Protein AF-A0A377NFY4-F1 (afdb_monomer)

Sequence (35 aa):
MSKLTCFKAYDIRGRLGEELNEDIALRIDELMANF

Radius of gyration: 10.01 Å; Cα contacts (8 Å, |Δi|>4): 20; chains: 1; bounding box: 26×18×20 Å

pLDDT: mean 92.6, std 8.2, range [56.06, 97.0]

Structure (mmCIF, N/CA/C/O backbone):
data_AF-A0A377NFY4-F1
#
_entry.id   AF-A0A377NFY4-F1
#
loop_
_atom_site.group_PDB
_atom_site.id
_atom_site.type_symbol
_atom_site.label_atom_id
_atom_site.label_alt_id
_atom_site.label_comp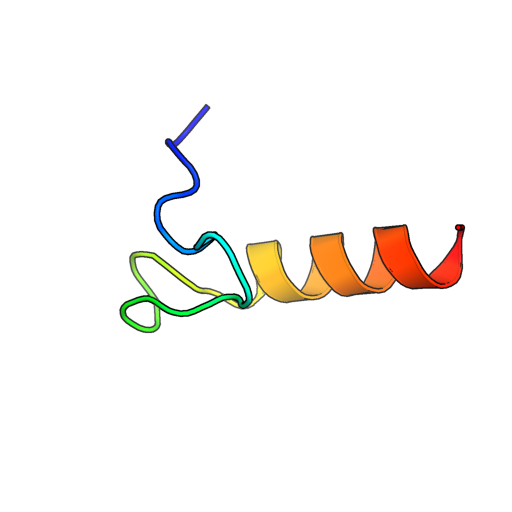_id
_atom_site.label_asym_id
_atom_site.label_entity_id
_atom_site.label_seq_id
_atom_site.pdbx_PDB_ins_code
_atom_site.Cartn_x
_atom_site.Cartn_y
_atom_site.Cartn_z
_atom_site.occupancy
_atom_site.B_iso_or_equiv
_atom_site.auth_seq_id
_atom_site.auth_comp_id
_atom_site.auth_asym_id
_atom_site.auth_atom_id
_atom_site.pdbx_PDB_model_num
ATOM 1 N N . MET A 1 1 ? -12.750 -11.128 4.911 1.00 56.06 1 MET A N 1
ATOM 2 C CA . MET A 1 1 ? -11.860 -10.114 4.308 1.00 56.06 1 MET A CA 1
ATOM 3 C C . MET A 1 1 ? -12.680 -9.308 3.324 1.00 56.06 1 MET A C 1
ATOM 5 O O . MET A 1 1 ? -13.267 -9.907 2.431 1.00 56.06 1 MET A O 1
ATOM 9 N N . SER A 1 2 ? -12.773 -7.991 3.518 1.00 68.81 2 SER A N 1
ATOM 10 C CA . SER A 1 2 ? -13.297 -7.106 2.474 1.00 68.81 2 SER A CA 1
ATOM 11 C C . SER A 1 2 ? -12.399 -7.230 1.241 1.00 68.81 2 SER A C 1
ATOM 13 O O . SER A 1 2 ? -11.180 -7.362 1.374 1.00 68.81 2 SER A O 1
ATOM 15 N N . LYS A 1 3 ? -12.991 -7.254 0.047 1.00 81.31 3 LYS A N 1
ATOM 16 C CA . LYS A 1 3 ? -12.221 -7.270 -1.195 1.00 81.31 3 LYS A CA 1
ATOM 17 C C . LYS A 1 3 ? -11.554 -5.901 -1.337 1.00 81.31 3 LYS A C 1
ATOM 19 O O . LYS A 1 3 ? -12.250 -4.895 -1.369 1.00 81.31 3 LYS A O 1
ATOM 24 N N . LEU A 1 4 ? -10.226 -5.864 -1.431 1.00 91.31 4 LEU A N 1
ATOM 25 C CA . LEU A 1 4 ? -9.473 -4.621 -1.626 1.00 91.31 4 LEU A CA 1
ATOM 26 C C . LEU A 1 4 ? -9.636 -4.141 -3.077 1.00 91.31 4 LEU A C 1
ATOM 28 O O . LEU A 1 4 ? -8.800 -4.410 -3.938 1.00 91.31 4 LEU A O 1
ATOM 32 N N . THR A 1 5 ? -10.754 -3.477 -3.372 1.00 95.44 5 THR A N 1
ATOM 33 C CA . THR A 1 5 ? -11.093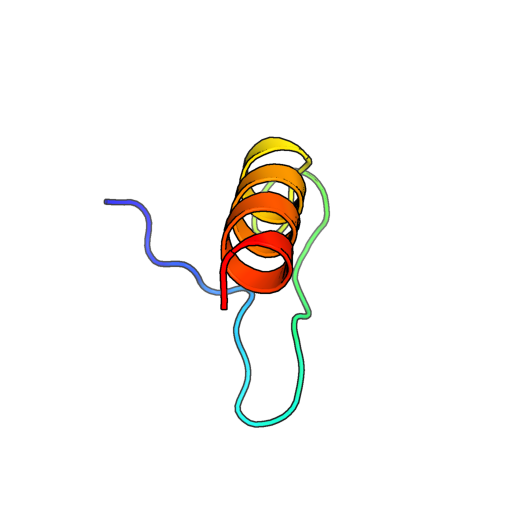 -3.007 -4.727 1.00 95.44 5 THR A CA 1
ATOM 34 C C . THR A 1 5 ? -10.246 -1.819 -5.180 1.00 95.44 5 THR A C 1
ATOM 36 O O . THR A 1 5 ? -10.203 -1.536 -6.382 1.00 95.44 5 THR A O 1
ATOM 39 N N . CYS A 1 6 ? -9.543 -1.157 -4.257 1.00 96.19 6 CYS A N 1
ATOM 40 C CA . CYS A 1 6 ? -8.684 -0.012 -4.539 1.00 96.19 6 CYS A CA 1
ATOM 41 C C . CYS A 1 6 ? -7.382 -0.367 -5.279 1.00 96.19 6 CYS A C 1
ATOM 43 O O . CYS A 1 6 ? -6.790 0.524 -5.876 1.00 96.19 6 CYS A O 1
ATOM 45 N N . PHE A 1 7 ? -6.939 -1.631 -5.305 1.00 95.56 7 PHE A N 1
ATOM 46 C CA . PHE A 1 7 ? -5.738 -2.034 -6.052 1.00 95.56 7 PHE A CA 1
ATOM 47 C C . PHE A 1 7 ? -6.059 -2.253 -7.530 1.00 95.56 7 PHE A C 1
ATOM 49 O O . PHE A 1 7 ? -6.891 -3.093 -7.887 1.00 95.56 7 PHE A O 1
ATOM 56 N N . LYS A 1 8 ? -5.393 -1.494 -8.400 1.00 94.00 8 LYS A N 1
ATOM 57 C CA . LYS A 1 8 ? -5.449 -1.636 -9.857 1.00 94.00 8 LYS A CA 1
ATOM 58 C C . LYS A 1 8 ? -4.129 -2.211 -10.364 1.00 94.00 8 LYS A C 1
ATOM 60 O O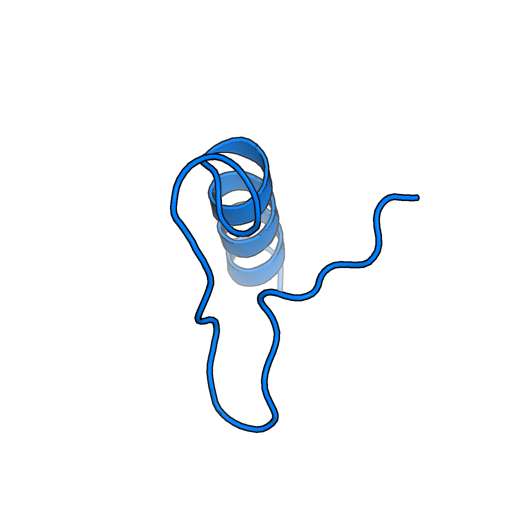 . LYS A 1 8 ? -3.188 -2.410 -9.607 1.00 94.00 8 LYS A O 1
ATOM 65 N N . ALA A 1 9 ? -4.063 -2.472 -11.667 1.00 96.19 9 ALA A N 1
ATOM 66 C CA . ALA A 1 9 ? -2.884 -3.077 -12.287 1.00 96.19 9 ALA A CA 1
ATOM 67 C C . ALA A 1 9 ? -1.594 -2.252 -12.105 1.00 96.19 9 ALA A C 1
ATOM 69 O O . ALA A 1 9 ? -0.512 -2.828 -12.123 1.00 96.19 9 ALA A O 1
ATOM 70 N N . TYR A 1 10 ? -1.707 -0.930 -11.932 1.00 96.50 10 TYR A N 1
ATOM 71 C CA . TYR A 1 10 ? -0.555 -0.020 -11.910 1.00 96.50 10 TYR A CA 1
ATOM 72 C C . TYR A 1 10 ? -0.504 0.907 -10.694 1.00 96.50 10 TYR A C 1
ATOM 74 O O . TYR A 1 10 ? 0.534 1.500 -10.426 1.00 96.50 10 TYR A O 1
ATOM 82 N N . ASP A 1 11 ? -1.616 1.074 -9.981 1.00 96.19 11 ASP A N 1
ATOM 83 C CA . ASP A 1 11 ? -1.743 2.048 -8.903 1.00 96.19 11 ASP A CA 1
ATOM 84 C C . ASP A 1 11 ? -2.883 1.683 -7.945 1.00 96.19 11 ASP A C 1
ATOM 86 O O . ASP A 1 11 ? -3.593 0.687 -8.123 1.00 96.19 11 ASP A O 1
ATOM 90 N N . ILE A 1 12 ? -3.037 2.502 -6.906 1.00 95.44 12 ILE A N 1
ATOM 91 C CA . ILE A 1 12 ? -4.077 2.365 -5.894 1.00 95.44 12 ILE A CA 1
ATOM 92 C C . ILE A 1 12 ? -5.050 3.531 -6.056 1.00 95.44 12 ILE A C 1
ATOM 94 O O . ILE A 1 12 ? -4.692 4.690 -5.858 1.00 95.44 12 ILE A O 1
ATOM 98 N N . ARG A 1 13 ? -6.289 3.226 -6.447 1.00 96.31 13 ARG A N 1
ATOM 99 C CA . ARG A 1 13 ? -7.362 4.197 -6.690 1.00 96.31 13 ARG A CA 1
ATOM 100 C C . ARG A 1 13 ? -8.714 3.616 -6.285 1.00 96.31 13 ARG A C 1
ATOM 102 O O . ARG A 1 13 ? -9.076 2.523 -6.721 1.00 96.31 13 ARG A O 1
ATOM 109 N N . GLY A 1 14 ? -9.482 4.376 -5.510 1.00 94.38 14 GLY A N 1
ATOM 110 C CA . GLY A 1 14 ? -10.834 4.027 -5.068 1.00 94.38 14 GLY A CA 1
ATOM 111 C C . GLY A 1 14 ? -11.532 5.211 -4.401 1.00 94.38 14 GLY A C 1
ATOM 112 O O . GLY A 1 14 ? -10.915 6.255 -4.176 1.00 94.38 14 GLY A O 1
ATOM 113 N N . ARG A 1 15 ? -12.823 5.067 -4.094 1.00 96.81 15 ARG A N 1
ATOM 114 C CA . ARG A 1 15 ? -13.582 6.075 -3.341 1.00 96.81 15 ARG A CA 1
ATOM 115 C C . ARG A 1 15 ? -13.036 6.204 -1.915 1.00 96.81 15 ARG A C 1
ATOM 117 O O . ARG A 1 15 ? -12.912 5.204 -1.206 1.00 96.81 15 ARG A O 1
ATOM 124 N N . LEU A 1 16 ? -12.765 7.437 -1.485 1.00 95.81 16 LEU A N 1
ATOM 125 C CA . LEU A 1 16 ? -12.314 7.720 -0.121 1.00 95.81 16 LEU A CA 1
ATOM 126 C C . LEU A 1 16 ? -13.367 7.301 0.914 1.00 95.81 16 LEU A C 1
ATOM 128 O O . LEU A 1 16 ? -14.563 7.519 0.717 1.00 95.81 16 LEU A O 1
ATOM 132 N N . GLY A 1 17 ? -12.911 6.693 2.006 1.00 93.38 17 GLY A N 1
ATOM 133 C CA . GLY A 1 17 ? -13.735 6.209 3.116 1.00 93.38 17 GLY A CA 1
ATOM 134 C C . GLY A 1 17 ? -14.335 4.816 2.896 1.00 93.38 17 GLY A C 1
ATOM 135 O O . GLY A 1 17 ? -14.368 4.024 3.832 1.00 93.38 17 GLY A O 1
ATOM 136 N N 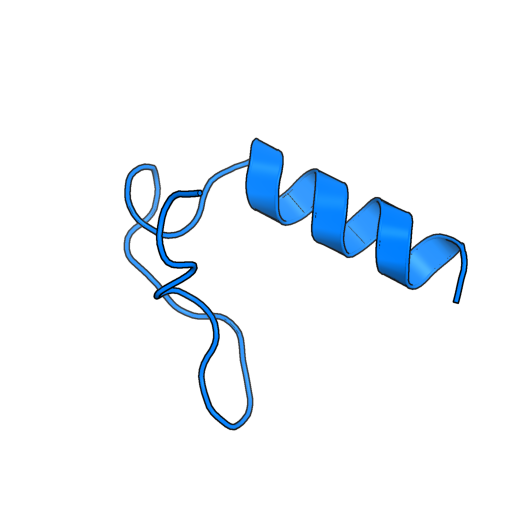. GLU A 1 18 ? -14.754 4.488 1.672 1.00 93.75 18 GLU A N 1
ATOM 137 C CA . GLU A 1 18 ? -15.388 3.197 1.351 1.00 93.75 18 GLU A CA 1
ATOM 138 C C . GLU A 1 18 ? -14.385 2.169 0.808 1.00 93.75 18 GLU A C 1
ATOM 140 O O . GLU A 1 18 ? -14.280 1.060 1.329 1.00 93.75 18 GLU A O 1
ATOM 145 N N . GLU A 1 19 ? -13.626 2.539 -0.226 1.00 95.25 19 GLU A N 1
ATOM 146 C CA . GLU A 1 19 ? -12.691 1.634 -0.908 1.00 95.25 19 GLU A CA 1
ATOM 147 C C . GLU A 1 19 ? -11.232 1.900 -0.528 1.00 95.25 19 GLU A C 1
ATOM 149 O O . GLU A 1 19 ? -10.426 0.973 -0.503 1.00 95.25 19 GLU A O 1
ATOM 154 N N . LEU A 1 20 ? -10.890 3.163 -0.251 1.00 95.56 20 LEU A N 1
ATOM 155 C CA . LEU A 1 20 ? -9.573 3.597 0.208 1.00 95.56 20 LEU A CA 1
ATOM 156 C C . LEU A 1 20 ? -9.736 4.451 1.469 1.00 95.56 20 LEU A C 1
ATOM 158 O O . LEU A 1 20 ? -10.387 5.494 1.439 1.00 95.56 20 LEU A O 1
ATOM 162 N N . ASN A 1 21 ? -9.157 4.009 2.578 1.00 95.12 21 ASN A N 1
ATOM 163 C CA . ASN A 1 21 ? -9.259 4.663 3.880 1.00 95.12 21 ASN A CA 1
ATOM 164 C C . ASN A 1 21 ? -7.912 4.629 4.617 1.00 95.12 21 ASN A C 1
ATOM 166 O O . ASN A 1 21 ? -6.951 4.015 4.147 1.00 95.12 21 ASN A O 1
ATOM 170 N N . GLU A 1 22 ? -7.848 5.321 5.752 1.00 96.56 22 GLU A N 1
ATOM 171 C CA . GLU A 1 22 ? -6.620 5.482 6.538 1.00 96.56 22 GLU A CA 1
ATOM 172 C C . GLU A 1 22 ? -6.046 4.142 7.008 1.00 96.56 22 GLU A C 1
ATOM 174 O O . GLU A 1 22 ? -4.843 3.933 6.887 1.00 96.56 22 GLU A O 1
ATOM 179 N N . ASP A 1 23 ? -6.888 3.193 7.426 1.00 95.38 23 ASP A 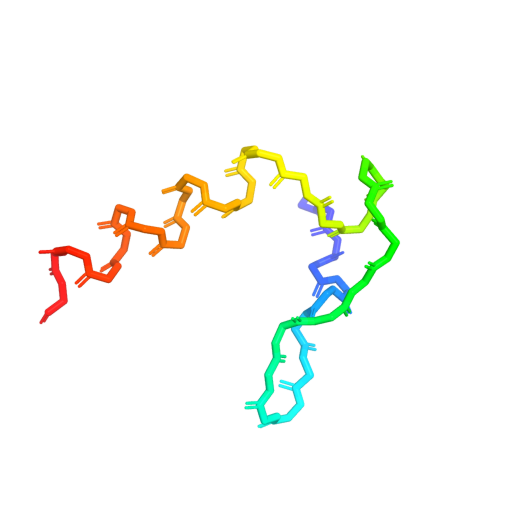N 1
ATOM 180 C CA . ASP A 1 23 ? -6.441 1.859 7.852 1.00 95.38 23 ASP A CA 1
ATOM 181 C C . ASP A 1 23 ? -5.715 1.097 6.731 1.00 95.38 23 ASP A C 1
ATOM 183 O O . ASP A 1 23 ? -4.729 0.396 6.972 1.00 95.38 23 ASP A O 1
ATOM 187 N N . ILE 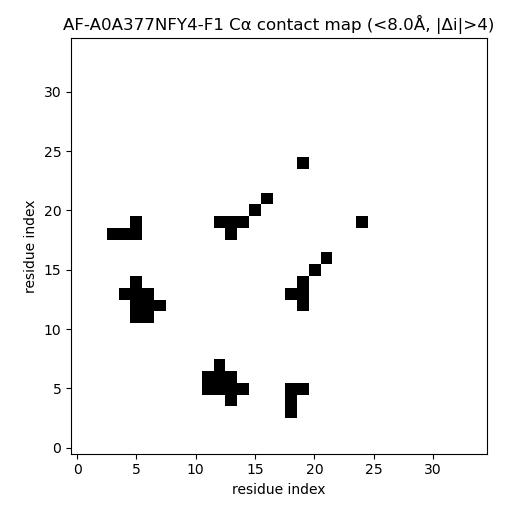A 1 24 ? -6.209 1.207 5.491 1.00 94.50 24 ILE A N 1
ATOM 188 C CA . ILE A 1 24 ? -5.563 0.612 4.313 1.00 94.50 24 ILE A CA 1
ATOM 189 C C . ILE A 1 24 ? -4.242 1.328 4.023 1.00 94.50 24 ILE A C 1
ATOM 191 O O . ILE A 1 24 ? -3.241 0.662 3.766 1.00 94.50 24 ILE A O 1
ATOM 195 N N . ALA A 1 25 ? -4.233 2.662 4.075 1.00 95.44 25 ALA A N 1
ATOM 196 C CA . ALA A 1 25 ? -3.038 3.459 3.815 1.00 95.44 25 ALA A CA 1
ATOM 197 C C . ALA A 1 25 ? -1.918 3.155 4.823 1.00 95.44 25 ALA A C 1
ATOM 199 O O . ALA A 1 25 ? -0.789 2.907 4.410 1.00 95.44 25 ALA A O 1
ATOM 200 N N . LEU A 1 26 ? -2.246 3.079 6.116 1.00 96.25 26 LEU A N 1
ATOM 201 C CA . LEU A 1 26 ? -1.295 2.757 7.178 1.00 96.25 26 LEU A CA 1
ATOM 202 C C . LEU A 1 26 ? -0.679 1.369 6.985 1.00 96.25 26 LEU A C 1
ATOM 204 O O . LEU A 1 26 ? 0.532 1.211 7.062 1.00 96.25 26 LEU A O 1
ATOM 208 N N . ARG A 1 27 ? -1.494 0.364 6.649 1.00 94.69 27 ARG A N 1
ATOM 209 C CA . ARG A 1 27 ? -0.993 -0.989 6.361 1.00 94.69 27 ARG A CA 1
ATOM 210 C C . ARG A 1 27 ? -0.059 -1.044 5.161 1.00 94.69 27 ARG A C 1
ATOM 212 O O . ARG A 1 27 ? 0.886 -1.825 5.172 1.00 94.69 27 ARG A O 1
ATOM 219 N N . ILE A 1 28 ? -0.343 -0.275 4.111 1.00 94.38 28 ILE A N 1
ATOM 220 C CA . ILE A 1 28 ? 0.549 -0.189 2.949 1.00 94.38 28 ILE A CA 1
ATOM 221 C C . ILE A 1 28 ? 1.880 0.432 3.373 1.00 94.38 28 ILE A C 1
ATOM 223 O O . ILE A 1 28 ? 2.923 -0.108 3.020 1.00 94.38 28 ILE A O 1
ATOM 227 N N . ASP A 1 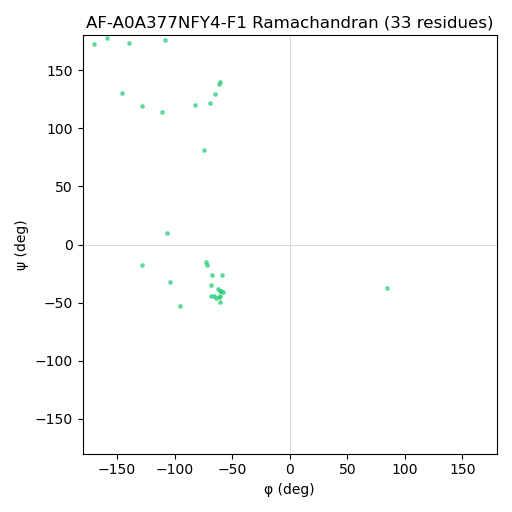29 ? 1.839 1.517 4.143 1.00 96.56 29 ASP A N 1
ATOM 228 C CA . ASP A 1 29 ? 3.035 2.204 4.635 1.00 96.56 29 ASP A CA 1
ATOM 229 C C . ASP A 1 29 ? 3.902 1.282 5.507 1.00 96.56 29 ASP A C 1
ATOM 231 O O . ASP A 1 29 ? 5.081 1.082 5.221 1.00 96.56 29 ASP A O 1
ATOM 235 N N . GLU A 1 30 ? 3.297 0.605 6.487 1.00 97.00 30 GLU A N 1
ATOM 236 C CA . GLU A 1 30 ? 3.976 -0.384 7.334 1.00 97.00 30 GLU A CA 1
ATOM 237 C C . GLU A 1 30 ? 4.608 -1.524 6.524 1.00 97.00 30 GLU A C 1
ATOM 239 O O . GLU A 1 30 ? 5.719 -1.964 6.828 1.00 97.00 30 GLU A O 1
ATOM 244 N N . LEU A 1 31 ? 3.913 -2.025 5.497 1.00 95.19 31 LEU A N 1
ATOM 245 C CA . LEU A 1 31 ? 4.446 -3.074 4.627 1.00 95.19 31 LEU A CA 1
ATOM 246 C C . LEU A 1 31 ? 5.639 -2.571 3.818 1.00 95.19 31 LEU A C 1
ATOM 248 O O . LEU A 1 31 ? 6.630 -3.285 3.728 1.00 95.19 31 LEU A O 1
ATOM 252 N N . MET A 1 32 ? 5.554 -1.368 3.248 1.00 94.44 32 MET A N 1
ATOM 253 C CA . MET A 1 32 ? 6.633 -0.783 2.448 1.00 94.44 32 MET A CA 1
ATOM 254 C C . MET A 1 32 ? 7.855 -0.420 3.286 1.00 94.44 32 MET A C 1
ATOM 256 O O . MET A 1 32 ? 8.974 -0.579 2.813 1.00 94.44 32 MET A O 1
ATOM 260 N N . ALA A 1 33 ? 7.665 0.015 4.531 1.00 95.00 33 ALA A N 1
ATOM 261 C CA . ALA A 1 33 ? 8.767 0.332 5.435 1.00 95.00 33 ALA A CA 1
ATOM 262 C C . ALA A 1 33 ? 9.588 -0.902 5.853 1.00 95.00 33 ALA A C 1
ATOM 264 O O . ALA A 1 33 ? 10.762 -0.769 6.194 1.00 95.00 33 ALA A O 1
ATOM 265 N N . ASN A 1 34 ? 8.979 -2.092 5.841 1.00 91.75 34 ASN A N 1
ATOM 266 C CA . ASN A 1 34 ? 9.605 -3.350 6.257 1.00 91.75 34 ASN A CA 1
ATOM 267 C C . ASN A 1 34 ? 9.960 -4.281 5.079 1.00 91.75 34 ASN A C 1
ATOM 269 O O . ASN A 1 34 ? 10.274 -5.452 5.316 1.00 91.75 34 ASN A O 1
ATOM 273 N N . PHE A 1 35 ? 9.863 -3.794 3.838 1.00 84.56 35 PHE A N 1
ATOM 274 C CA . PHE A 1 35 ? 10.159 -4.549 2.616 1.00 84.56 35 PHE A CA 1
ATOM 275 C C . PHE A 1 35 ? 11.597 -4.319 2.144 1.00 84.56 35 PHE A C 1
ATOM 277 O O . PHE A 1 35 ? 12.241 -5.313 1.739 1.00 84.56 35 PHE A O 1
#

Secondary structure (DSSP, 8-state):
----TTB-SSSB---BTTTB-HHHHHHHHHHHHT-

Foldseek 3Di:
DPDLPQDDPPHGHDDEPPNDYPVNVVVVVVVVVVD

Solvent-accessible surface area (backbone atoms only — not comparable to full-atom values): 2295 Å² total; per-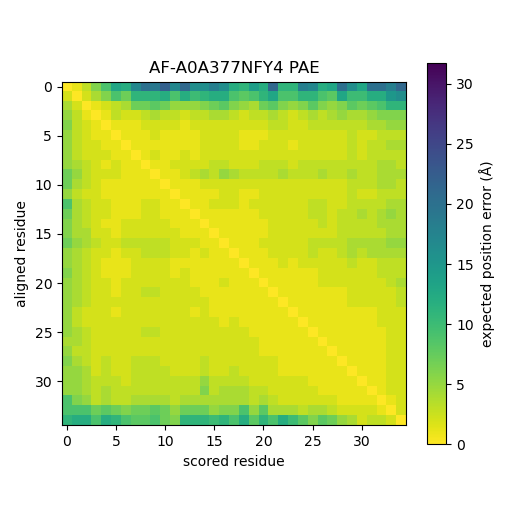residue (Å²): 130,83,80,74,70,16,64,54,101,87,50,79,60,56,54,76,75,79,49,37,41,69,73,58,51,51,51,50,50,58,50,62,77,74,107

Mean predicted aligned error: 3.09 Å

Organism: NC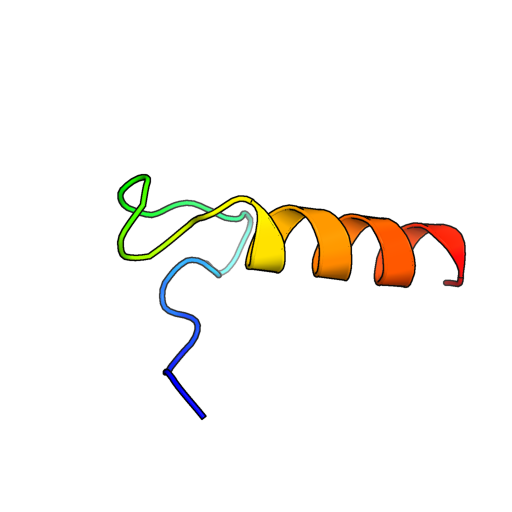BI:txid41202